Protein AF-A0A0G0HAA8-F1 (afdb_monomer)

Sequence (134 aa):
MNIFKILKELNFPLGQYVVVGGAMAAHGIREAHDLDILVTPNLYERLLNEGWKQCTCEQCMKTSRLMLKGDDVDILPNFMYKNYIGDTKSLIDNADIIKGFPFIKLEEFMKFKKELGRQKDVKDIKLMKAILKG

Foldseek 3Di:
DPPVVVCVVVVDDALFKAWEQCLCVLVVLDDGQAIEMEGEPVVVVVVVVVPFDFDPDPVCVVVVQRWGDDDRYIYTPAQDDDPDGDDGNVQRVPFDQRPNHGYGDLVSSLVSLVRVVDPVSVVSNVSSVVVVVD

pLDDT: mean 93.5, std 6.94, range [54.75, 98.75]

Secondary structure (DSSP, 8-state):
--HHHHHHHH-PPTTSEEEEETHHHHTTSS--S-EEEEE-HHHHHHHHHTTPEEP-SHHHHHTT--PEE-SSEEEES-EEETTEEE-HHHHHHT-EEET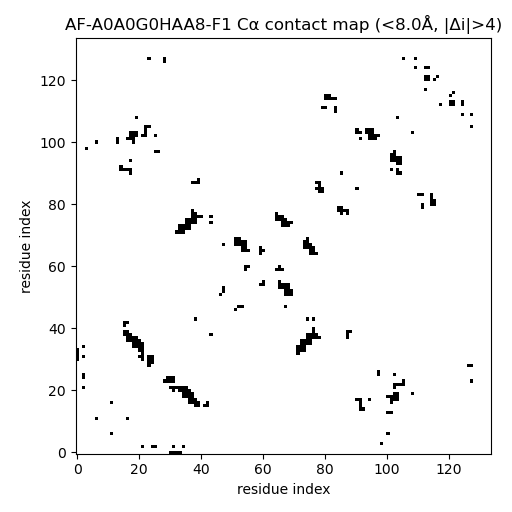TEEE--HHHHHHHHHHH--HHHHHHHHHHHHHTT-

Structure (mmCIF, N/CA/C/O backbone):
data_AF-A0A0G0HAA8-F1
#
_entry.id   AF-A0A0G0HAA8-F1
#
loop_
_atom_site.group_PDB
_atom_site.id
_atom_site.type_symbol
_atom_site.label_atom_id
_atom_site.label_alt_id
_atom_site.label_comp_id
_atom_site.label_asym_id
_atom_site.label_entity_id
_atom_site.label_seq_id
_atom_site.pdbx_PDB_ins_code
_atom_site.Cartn_x
_atom_site.Cartn_y
_atom_site.Cartn_z
_atom_site.occupancy
_atom_site.B_iso_or_equiv
_atom_site.auth_seq_id
_atom_site.auth_comp_id
_atom_site.auth_asym_id
_atom_site.auth_atom_id
_atom_site.pdbx_PDB_model_num
ATOM 1 N N . MET A 1 1 ? 7.488 -13.657 2.484 1.00 85.75 1 MET A N 1
ATOM 2 C CA . MET A 1 1 ? 6.178 -13.395 3.131 1.00 85.75 1 MET A CA 1
ATOM 3 C C . MET A 1 1 ? 5.039 -13.781 2.187 1.00 85.75 1 MET A C 1
ATOM 5 O O . MET A 1 1 ? 5.181 -13.573 0.988 1.00 85.75 1 MET A O 1
ATOM 9 N N . ASN A 1 2 ? 3.917 -14.327 2.682 1.00 93.06 2 ASN A N 1
ATOM 10 C CA . ASN A 1 2 ? 2.727 -14.573 1.850 1.00 93.06 2 ASN A CA 1
ATOM 11 C C . ASN A 1 2 ? 1.750 -13.392 1.948 1.00 93.06 2 ASN A C 1
ATOM 13 O O . ASN A 1 2 ? 0.901 -13.356 2.837 1.00 93.06 2 ASN A O 1
ATOM 17 N N . ILE A 1 3 ? 1.870 -12.445 1.014 1.00 95.50 3 ILE A N 1
ATOM 18 C CA . ILE A 1 3 ? 1.097 -11.194 1.036 1.00 95.50 3 ILE A CA 1
ATOM 19 C C . ILE A 1 3 ? -0.417 -11.428 1.004 1.00 95.50 3 ILE A C 1
ATOM 21 O O . ILE A 1 3 ? -1.159 -10.765 1.716 1.00 95.50 3 ILE A O 1
ATOM 25 N N . PHE A 1 4 ? -0.888 -12.412 0.234 1.00 96.69 4 PHE A N 1
ATOM 26 C CA . PHE A 1 4 ? -2.320 -12.669 0.081 1.00 96.69 4 PHE A CA 1
ATOM 27 C C . PHE A 1 4 ? -2.932 -13.299 1.333 1.00 96.69 4 PHE A C 1
ATOM 29 O O . PHE A 1 4 ? -4.101 -13.059 1.623 1.00 96.69 4 PHE A O 1
ATOM 36 N N . LYS A 1 5 ? -2.151 -14.085 2.087 1.00 96.38 5 LYS A N 1
ATOM 37 C CA . LYS A 1 5 ? -2.586 -14.612 3.385 1.00 96.38 5 LYS A CA 1
ATOM 38 C C . LYS A 1 5 ? -2.806 -13.469 4.379 1.00 96.38 5 LYS A C 1
ATOM 40 O O . LYS A 1 5 ? -3.883 -13.390 4.955 1.00 96.38 5 LYS A O 1
ATOM 45 N N . ILE A 1 6 ?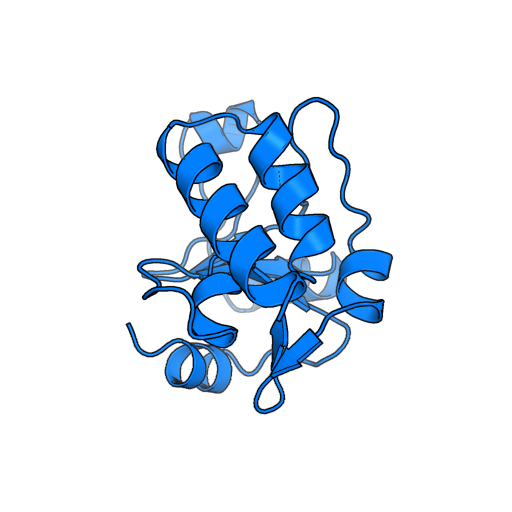 -1.836 -12.561 4.496 1.00 95.69 6 ILE A N 1
ATOM 46 C CA . ILE A 1 6 ? -1.920 -11.410 5.407 1.00 95.69 6 ILE A CA 1
ATOM 47 C C . ILE A 1 6 ? -3.091 -10.500 5.023 1.00 95.69 6 ILE A C 1
ATOM 49 O O . ILE A 1 6 ? -3.910 -10.162 5.869 1.00 95.69 6 ILE A O 1
ATOM 53 N N . LEU A 1 7 ? -3.239 -10.159 3.738 1.00 96.81 7 LEU A N 1
ATOM 54 C CA . LEU A 1 7 ? -4.350 -9.318 3.275 1.00 96.81 7 LEU A CA 1
ATOM 55 C C . LEU A 1 7 ? -5.723 -9.952 3.545 1.00 96.81 7 LEU A C 1
ATOM 57 O O . LEU A 1 7 ? -6.675 -9.248 3.882 1.00 96.81 7 LEU A O 1
ATOM 61 N N . LYS A 1 8 ? -5.826 -11.281 3.438 1.00 97.06 8 LYS A N 1
ATOM 62 C CA . LYS A 1 8 ? -7.047 -12.013 3.789 1.00 97.06 8 LYS A CA 1
ATOM 63 C C . LYS A 1 8 ? -7.345 -11.956 5.290 1.00 97.06 8 LYS A C 1
ATOM 65 O O . LYS A 1 8 ? -8.509 -11.845 5.655 1.00 97.06 8 LYS A O 1
ATOM 70 N N . GLU A 1 9 ? -6.322 -12.036 6.138 1.00 95.81 9 GLU A N 1
ATOM 71 C CA . GLU A 1 9 ? -6.456 -11.944 7.599 1.00 95.81 9 GLU A CA 1
ATOM 72 C C . GLU A 1 9 ? -6.831 -10.525 8.056 1.00 95.81 9 GLU A C 1
ATOM 74 O O . GLU A 1 9 ? -7.664 -10.381 8.946 1.00 95.81 9 GLU A O 1
ATOM 79 N N . LEU A 1 10 ? -6.293 -9.486 7.403 1.00 95.38 10 LEU A N 1
ATOM 80 C CA . LEU A 1 10 ? -6.668 -8.088 7.656 1.00 95.38 10 LEU A CA 1
ATOM 81 C C . LEU A 1 10 ? -8.133 -7.798 7.305 1.00 95.38 10 LEU A C 1
ATOM 83 O O . LEU A 1 10 ? -8.778 -6.998 7.977 1.00 95.38 10 LEU A O 1
ATOM 87 N N . ASN A 1 11 ? -8.654 -8.437 6.250 1.00 96.19 11 ASN A N 1
ATOM 88 C CA . ASN A 1 11 ? -10.057 -8.356 5.834 1.00 96.19 11 ASN A CA 1
ATOM 89 C C . ASN A 1 11 ? -10.591 -6.910 5.705 1.00 96.19 11 ASN A C 1
ATOM 91 O O . ASN A 1 11 ? -11.713 -6.593 6.109 1.00 96.19 11 ASN A O 1
ATOM 95 N N . PHE A 1 12 ? -9.772 -6.008 5.158 1.00 97.38 12 PHE A N 1
ATOM 96 C CA . PHE A 1 12 ? -10.165 -4.614 4.974 1.00 97.38 12 PHE A CA 1
ATOM 97 C C . PHE A 1 12 ? -11.233 -4.459 3.881 1.00 97.38 12 PHE A C 1
ATOM 99 O O . PHE A 1 12 ? -11.186 -5.155 2.861 1.00 97.38 12 PHE A O 1
ATOM 106 N N . PRO A 1 13 ? -12.185 -3.523 4.050 1.00 97.75 13 PRO A N 1
ATOM 107 C CA . PRO 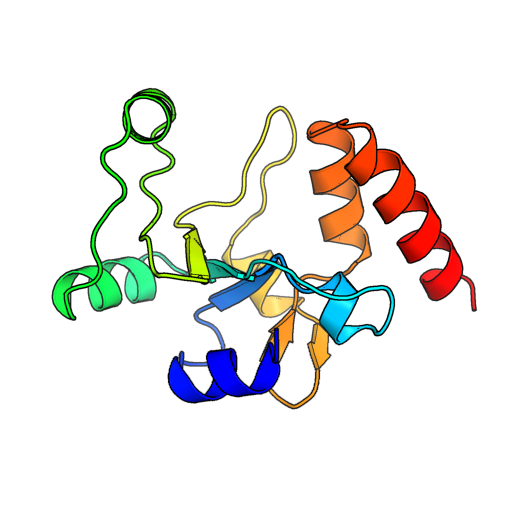A 1 13 ? -1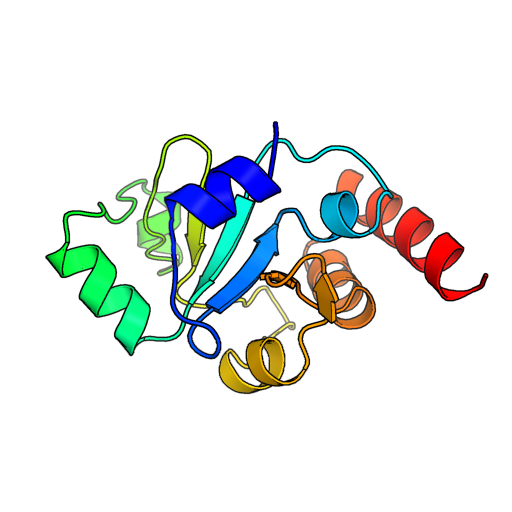3.238 -3.296 3.069 1.00 97.75 13 PRO A CA 1
ATOM 108 C C . PRO A 1 13 ? -12.683 -2.677 1.779 1.00 97.75 13 PRO A C 1
ATOM 110 O O . PRO A 1 13 ? -11.946 -1.690 1.814 1.00 97.75 13 PRO A O 1
ATOM 113 N N . LEU A 1 14 ? -13.069 -3.228 0.623 1.00 97.44 14 LEU A N 1
ATOM 114 C CA . LEU A 1 14 ? -12.740 -2.642 -0.681 1.00 97.44 14 LEU A CA 1
ATOM 115 C C . LEU A 1 14 ? -13.251 -1.196 -0.777 1.00 97.44 14 LEU A C 1
ATOM 117 O O . LEU A 1 14 ? -14.267 -0.839 -0.184 1.00 97.44 14 LEU A O 1
ATOM 121 N N . GLY A 1 15 ? -12.524 -0.354 -1.512 1.00 97.81 15 GLY A N 1
ATOM 122 C CA . GLY A 1 15 ? -12.825 1.078 -1.612 1.00 97.81 15 GLY A CA 1
ATOM 123 C C . GLY A 1 15 ? -12.382 1.905 -0.399 1.00 97.81 15 GLY A C 1
ATOM 124 O O . GLY A 1 15 ? -12.616 3.111 -0.363 1.00 97.81 15 GLY A O 1
ATOM 125 N N . GLN A 1 16 ? -11.747 1.292 0.606 1.00 98.44 16 GLN A N 1
ATOM 12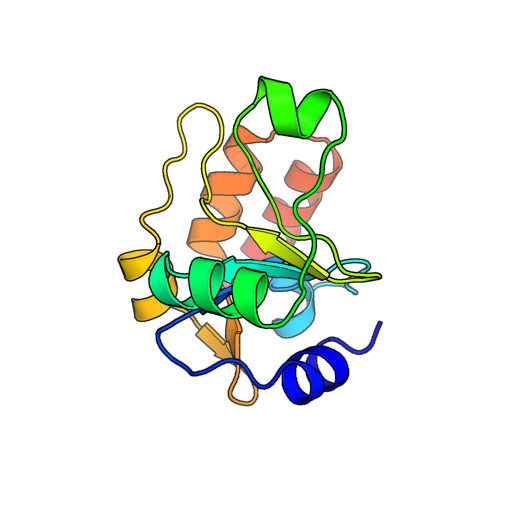6 C CA . GLN A 1 16 ? -11.197 2.003 1.767 1.00 98.44 16 GLN A CA 1
ATOM 127 C C . GLN A 1 16 ? -9.676 1.892 1.893 1.00 98.44 16 GLN A C 1
ATOM 129 O O . GLN A 1 16 ? -9.106 2.530 2.780 1.00 98.44 16 GLN A O 1
ATOM 134 N N . TYR A 1 17 ? -9.025 1.110 1.030 1.00 98.69 17 TYR A N 1
ATOM 135 C CA . TYR A 1 17 ? -7.580 0.926 1.048 1.00 98.69 17 TYR A CA 1
ATOM 136 C C . TYR A 1 17 ? -7.006 0.585 -0.327 1.00 98.69 17 TYR A C 1
ATOM 138 O O . TYR A 1 17 ? -7.717 0.118 -1.220 1.00 98.69 17 TYR A O 1
ATOM 146 N N . VAL A 1 18 ? -5.698 0.788 -0.456 1.00 98.75 18 VAL A N 1
ATOM 147 C CA . VAL A 1 18 ? -4.867 0.306 -1.559 1.00 98.75 18 VAL A CA 1
ATOM 148 C C . VAL A 1 18 ? -3.509 -0.129 -1.015 1.00 98.75 18 VAL A C 1
ATOM 150 O O . VAL A 1 18 ? -2.902 0.548 -0.182 1.00 98.75 18 VAL A O 1
ATOM 153 N N . VAL A 1 19 ? -3.023 -1.279 -1.471 1.00 98.31 19 VAL A N 1
ATOM 154 C CA . VAL A 1 19 ? -1.710 -1.806 -1.096 1.00 98.31 19 VAL A CA 1
ATOM 155 C C . VAL A 1 19 ? -0.644 -1.123 -1.948 1.00 98.31 19 VAL A C 1
ATOM 157 O O . VAL A 1 19 ? -0.642 -1.249 -3.174 1.00 98.31 19 VAL A O 1
ATOM 160 N N . VAL A 1 20 ? 0.271 -0.396 -1.306 1.00 97.00 20 VAL A N 1
ATOM 161 C CA . VAL A 1 20 ? 1.378 0.297 -1.983 1.00 97.00 20 VAL A CA 1
ATOM 162 C C . VAL A 1 20 ? 2.680 -0.497 -1.855 1.00 97.00 20 VAL A C 1
ATOM 164 O O . VAL A 1 20 ? 3.320 -0.834 -2.855 1.00 97.00 20 VAL A O 1
ATOM 167 N N . GLY A 1 21 ? 3.038 -0.888 -0.634 1.00 93.56 21 GLY A N 1
ATOM 168 C CA . GLY A 1 21 ? 4.144 -1.796 -0.345 1.00 93.56 21 GLY A CA 1
ATOM 169 C C . GLY A 1 21 ? 3.684 -3.228 -0.579 1.00 93.56 21 GLY A C 1
ATOM 170 O O . GLY A 1 21 ? 2.682 -3.653 -0.022 1.00 93.56 21 GLY A O 1
ATOM 171 N N . GLY A 1 22 ? 4.376 -3.955 -1.457 1.00 94.38 22 GLY A N 1
ATOM 172 C CA . GLY A 1 22 ? 3.969 -5.293 -1.906 1.00 94.38 22 GLY A CA 1
ATOM 173 C C . GLY A 1 22 ? 3.372 -5.347 -3.316 1.00 94.38 22 GLY A C 1
ATOM 174 O O . GLY A 1 22 ? 3.253 -6.442 -3.862 1.00 94.38 22 GLY A O 1
ATOM 175 N N . ALA A 1 23 ? 3.105 -4.204 -3.963 1.00 96.88 23 ALA A N 1
ATOM 176 C CA . ALA A 1 23 ? 2.596 -4.160 -5.341 1.00 96.88 23 ALA A CA 1
ATOM 177 C C . ALA A 1 23 ? 3.484 -4.945 -6.321 1.00 96.88 23 ALA A C 1
ATOM 179 O O . ALA A 1 23 ? 3.015 -5.812 -7.050 1.00 96.88 23 ALA A O 1
ATOM 180 N N . MET A 1 24 ? 4.804 -4.759 -6.258 1.00 97.00 24 MET A N 1
ATOM 181 C CA . MET A 1 24 ? 5.736 -5.519 -7.101 1.00 97.00 24 MET A CA 1
ATOM 182 C C . MET A 1 24 ? 5.638 -7.041 -6.898 1.00 97.00 24 MET A C 1
ATOM 184 O O . MET A 1 24 ? 5.803 -7.787 -7.859 1.00 97.00 24 MET A O 1
ATOM 188 N N . ALA A 1 25 ? 5.351 -7.508 -5.680 1.00 97.06 25 ALA A N 1
ATOM 189 C CA . ALA A 1 25 ? 5.169 -8.932 -5.407 1.00 97.06 25 ALA A CA 1
ATOM 190 C C . ALA A 1 25 ? 3.846 -9.463 -5.956 1.00 97.06 25 ALA A C 1
ATOM 192 O O . ALA A 1 25 ? 3.813 -10.566 -6.498 1.00 97.06 25 ALA A O 1
ATOM 193 N N . ALA A 1 26 ? 2.778 -8.666 -5.895 1.00 96.94 26 ALA A N 1
ATOM 194 C CA . ALA A 1 26 ? 1.498 -9.020 -6.499 1.00 96.94 26 ALA A CA 1
ATOM 195 C C . ALA A 1 26 ? 1.596 -9.186 -8.024 1.00 96.94 26 ALA A C 1
ATOM 197 O O . ALA A 1 26 ? 0.992 -10.106 -8.572 1.00 96.94 26 ALA A O 1
ATOM 198 N N . HIS A 1 27 ? 2.421 -8.367 -8.685 1.00 96.00 27 HIS A N 1
ATOM 199 C CA . HIS A 1 27 ? 2.727 -8.477 -10.118 1.00 96.00 27 HIS A CA 1
ATOM 200 C C . HIS A 1 27 ? 3.816 -9.519 -10.452 1.00 96.00 27 HIS A C 1
ATOM 202 O O . HIS A 1 27 ? 4.251 -9.601 -11.598 1.00 96.00 27 HIS A O 1
ATOM 208 N N . GLY A 1 28 ? 4.294 -10.305 -9.480 1.00 95.25 28 GLY A N 1
ATOM 209 C CA . GLY A 1 28 ? 5.297 -11.353 -9.717 1.00 95.25 28 GLY A CA 1
ATOM 210 C C . GLY A 1 28 ? 6.707 -10.840 -10.041 1.00 95.25 28 GLY A C 1
ATOM 211 O O . GLY A 1 28 ? 7.519 -11.587 -10.576 1.00 95.25 28 GLY A O 1
ATOM 212 N N . ILE A 1 29 ? 7.016 -9.578 -9.724 1.00 95.62 29 ILE A N 1
ATOM 213 C CA . ILE A 1 29 ? 8.293 -8.934 -10.076 1.00 95.62 29 ILE A CA 1
ATOM 214 C C . ILE A 1 29 ? 9.409 -9.312 -9.097 1.00 95.62 29 ILE A C 1
ATOM 216 O O . ILE A 1 29 ? 10.550 -9.528 -9.501 1.00 95.62 29 ILE A O 1
ATOM 220 N N . ARG A 1 30 ? 9.102 -9.338 -7.797 1.00 94.50 30 ARG A N 1
ATOM 221 C CA . ARG A 1 30 ? 10.015 -9.765 -6.723 1.00 94.50 30 ARG A CA 1
ATOM 222 C C . ARG A 1 30 ? 9.246 -10.047 -5.442 1.00 94.50 30 ARG A C 1
ATOM 224 O O . ARG A 1 30 ? 8.135 -9.560 -5.285 1.00 94.50 30 ARG A O 1
ATOM 231 N N . GLU A 1 31 ? 9.858 -10.738 -4.491 1.00 94.00 31 GLU A N 1
ATOM 232 C CA . GLU A 1 31 ? 9.249 -10.948 -3.176 1.00 94.00 31 GLU A CA 1
ATOM 233 C C . GLU A 1 31 ? 9.080 -9.640 -2.376 1.00 94.00 31 GLU A C 1
ATOM 235 O O . GLU A 1 31 ? 9.810 -8.654 -2.562 1.00 94.00 31 GLU A O 1
ATOM 240 N N . ALA A 1 32 ? 8.091 -9.646 -1.478 1.00 92.50 32 ALA A N 1
ATOM 241 C CA . ALA A 1 32 ? 7.851 -8.597 -0.493 1.00 92.50 32 ALA A CA 1
ATOM 242 C C . ALA A 1 32 ? 8.376 -9.024 0.883 1.00 92.50 32 ALA A C 1
ATOM 244 O O . ALA A 1 32 ? 8.252 -10.190 1.273 1.00 92.50 32 ALA A O 1
ATOM 245 N N . HIS A 1 33 ? 8.924 -8.052 1.610 1.00 88.06 33 HIS A N 1
ATOM 246 C CA . HIS A 1 33 ? 9.367 -8.207 2.997 1.00 88.06 33 HIS A CA 1
ATOM 247 C C . HIS A 1 33 ? 8.414 -7.518 3.973 1.00 88.06 33 HIS A C 1
ATOM 249 O O . HIS A 1 33 ? 8.268 -7.981 5.091 1.00 88.06 33 HIS A O 1
ATOM 255 N N . ASP A 1 34 ? 7.759 -6.457 3.513 1.00 88.25 34 ASP A N 1
ATOM 256 C CA . ASP A 1 34 ? 6.822 -5.600 4.224 1.00 88.25 34 ASP A CA 1
ATOM 257 C C . ASP A 1 34 ? 5.589 -5.319 3.347 1.00 88.25 34 ASP A C 1
ATOM 259 O O . ASP A 1 34 ? 5.642 -5.406 2.109 1.00 88.25 34 ASP A O 1
ATOM 263 N N . LEU A 1 35 ? 4.459 -5.034 3.994 1.00 95.00 35 LEU A N 1
ATOM 264 C CA . LEU A 1 35 ? 3.275 -4.473 3.355 1.00 95.00 35 LEU A CA 1
ATOM 265 C C . LEU A 1 35 ? 3.063 -3.050 3.847 1.00 95.00 35 LEU A C 1
ATOM 267 O O . LEU A 1 35 ? 2.940 -2.817 5.043 1.00 95.00 35 LEU A O 1
ATOM 271 N N . ASP A 1 36 ? 2.933 -2.120 2.910 1.00 96.00 36 ASP A N 1
ATOM 272 C CA . ASP A 1 36 ? 2.470 -0.769 3.206 1.00 96.00 36 ASP A CA 1
ATOM 273 C C . ASP A 1 36 ? 1.075 -0.615 2.601 1.00 96.00 36 ASP A C 1
ATOM 275 O O . ASP A 1 36 ? 0.882 -0.869 1.405 1.00 96.00 36 ASP A O 1
ATOM 279 N N . ILE A 1 37 ? 0.103 -0.189 3.398 1.00 98.00 37 ILE A N 1
ATOM 280 C CA . ILE A 1 37 ? -1.295 -0.081 2.986 1.00 98.00 37 ILE A CA 1
ATOM 281 C C . ILE A 1 37 ? -1.772 1.342 3.235 1.00 98.00 37 ILE A C 1
ATOM 283 O O . ILE A 1 37 ? -1.868 1.785 4.375 1.00 98.00 37 ILE A O 1
ATOM 287 N N . LEU A 1 38 ? -2.094 2.057 2.161 1.00 98.00 38 LEU A N 1
ATOM 288 C CA . LEU A 1 38 ? -2.729 3.364 2.248 1.00 98.00 38 LEU A CA 1
ATOM 289 C C . LEU A 1 38 ? -4.222 3.174 2.496 1.00 98.00 38 LEU A C 1
ATOM 291 O O . LEU A 1 38 ? -4.879 2.439 1.758 1.00 98.00 38 LEU A O 1
ATOM 295 N N . VAL A 1 39 ? -4.756 3.850 3.509 1.00 98.06 39 VAL A N 1
ATOM 296 C CA . VAL A 1 39 ? -6.171 3.762 3.884 1.00 98.06 39 VAL A CA 1
ATOM 297 C C . VAL A 1 39 ? -6.849 5.126 3.838 1.00 98.06 39 VAL A C 1
ATOM 299 O O . VAL A 1 39 ? -6.213 6.173 3.947 1.00 98.06 39 VAL A O 1
ATOM 302 N N . THR A 1 40 ? -8.168 5.115 3.685 1.00 98.06 40 THR A N 1
ATOM 303 C CA . THR A 1 40 ? -8.995 6.315 3.873 1.00 98.06 40 THR A CA 1
ATOM 304 C C . THR A 1 40 ? -8.987 6.776 5.339 1.00 98.06 40 THR A C 1
ATOM 306 O O . THR A 1 40 ? -8.788 5.944 6.230 1.00 98.06 40 THR A O 1
ATOM 309 N N . PRO A 1 41 ? -9.277 8.063 5.621 1.00 96.44 41 PRO A N 1
ATOM 310 C CA . PRO A 1 41 ? -9.407 8.558 6.995 1.00 96.44 41 PRO A CA 1
ATOM 311 C C . PRO A 1 41 ? -10.399 7.745 7.840 1.00 96.44 41 PRO A C 1
ATOM 313 O O . PRO A 1 41 ? -10.087 7.377 8.967 1.00 96.44 41 PRO A O 1
ATOM 316 N N . ASN A 1 42 ? -11.544 7.367 7.262 1.00 97.62 42 ASN A N 1
ATOM 317 C CA . ASN A 1 42 ? -12.567 6.579 7.954 1.00 97.62 42 ASN A CA 1
ATOM 318 C C . ASN A 1 42 ? -12.043 5.209 8.409 1.00 97.62 42 ASN A C 1
ATOM 320 O O . ASN A 1 42 ? -12.278 4.796 9.545 1.00 97.62 42 ASN A O 1
ATOM 324 N N . LEU A 1 43 ? -11.330 4.490 7.533 1.00 97.94 43 LEU A N 1
ATOM 325 C CA . LEU A 1 43 ? -10.740 3.204 7.904 1.00 97.94 43 LEU A CA 1
ATOM 326 C C . LEU A 1 43 ? -9.596 3.386 8.906 1.00 97.94 43 LEU A C 1
ATOM 328 O O . LEU A 1 43 ? -9.494 2.603 9.843 1.00 97.94 43 LEU A O 1
ATOM 332 N N . TYR A 1 44 ? -8.779 4.428 8.760 1.00 97.12 44 TYR A N 1
ATOM 333 C CA . TYR A 1 44 ? -7.716 4.737 9.717 1.00 97.12 44 TYR A CA 1
ATOM 334 C C . TYR A 1 44 ? -8.259 4.941 11.145 1.00 97.12 44 TYR A C 1
ATOM 336 O O . TYR A 1 44 ? -7.785 4.300 12.084 1.00 97.12 44 TYR A O 1
ATOM 344 N N . GLU A 1 45 ? -9.287 5.778 11.309 1.00 96.44 45 GLU A N 1
ATOM 345 C CA . GLU A 1 45 ? -9.933 6.022 12.607 1.00 96.44 45 GLU A CA 1
ATOM 346 C C . GLU A 1 45 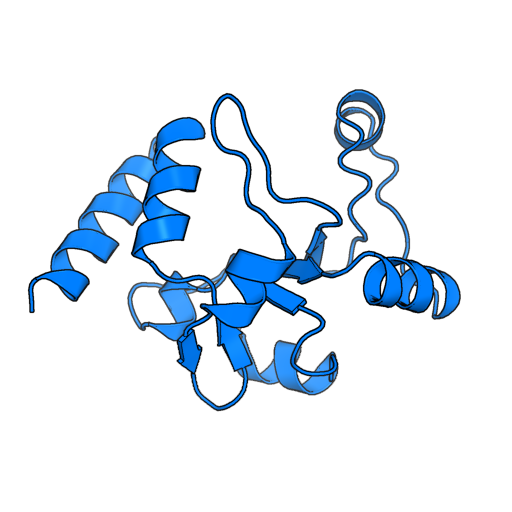? -10.571 4.754 13.179 1.00 96.44 45 GLU A C 1
ATOM 348 O O . GLU A 1 45 ? -10.443 4.462 14.371 1.00 96.44 45 GLU A O 1
ATOM 353 N N . ARG A 1 46 ? -11.218 3.956 12.324 1.00 97.50 46 ARG A N 1
ATOM 354 C CA . ARG A 1 46 ? -11.777 2.665 12.725 1.00 97.50 46 ARG A CA 1
ATOM 355 C C . ARG A 1 46 ? -10.696 1.722 13.262 1.00 97.50 46 ARG A C 1
ATOM 357 O O . ARG A 1 46 ? -10.897 1.135 14.320 1.00 97.50 46 ARG A O 1
ATOM 364 N N . LEU A 1 47 ? -9.557 1.605 12.580 1.00 96.75 47 LEU A N 1
ATOM 365 C CA . LEU A 1 47 ? -8.459 0.727 13.001 1.00 96.75 47 LEU A CA 1
ATOM 366 C C . LEU A 1 47 ? -7.857 1.164 14.343 1.00 96.75 47 LEU A C 1
ATOM 368 O O . LEU A 1 47 ? -7.563 0.315 15.187 1.00 96.75 47 LEU A O 1
ATOM 372 N N . LEU A 1 48 ? -7.727 2.474 14.583 1.00 94.81 48 LEU A N 1
ATOM 373 C CA . LEU A 1 48 ? -7.331 2.999 15.896 1.00 94.81 48 LEU A CA 1
ATOM 374 C C . LEU A 1 48 ? -8.288 2.540 17.006 1.00 94.81 48 LEU A C 1
ATOM 376 O O . LEU A 1 48 ? -7.836 2.074 18.054 1.00 94.81 48 LEU A O 1
ATOM 380 N N . ASN A 1 49 ? -9.598 2.616 16.760 1.00 96.06 49 ASN A N 1
ATOM 381 C CA . ASN A 1 49 ? -10.619 2.168 17.711 1.00 96.06 49 ASN A CA 1
ATOM 382 C C . ASN A 1 49 ? -10.615 0.642 17.913 1.00 96.06 49 ASN A C 1
ATOM 384 O O . ASN A 1 49 ? -10.938 0.164 18.997 1.00 96.06 49 ASN A O 1
ATOM 388 N N . GLU A 1 50 ? -10.204 -0.118 16.897 1.00 94.81 50 GLU A N 1
ATOM 389 C CA . GLU A 1 50 ? -10.025 -1.576 16.958 1.00 94.81 50 GLU A CA 1
ATOM 390 C C . GLU A 1 50 ? -8.704 -1.995 17.637 1.00 94.81 50 GLU A C 1
ATOM 392 O O . GLU A 1 50 ? -8.440 -3.184 17.808 1.00 94.81 50 GLU A O 1
ATOM 397 N N . GLY A 1 51 ? -7.887 -1.034 18.082 1.00 93.69 51 GLY A N 1
ATOM 398 C CA . GLY A 1 51 ? -6.722 -1.276 18.934 1.00 93.69 51 GLY A CA 1
ATOM 399 C C . GLY A 1 51 ? -5.369 -1.177 18.234 1.00 93.69 51 GLY A C 1
ATOM 400 O O . GLY A 1 51 ? -4.343 -1.322 18.912 1.00 93.69 51 GLY A O 1
ATOM 401 N N . TRP A 1 52 ? -5.340 -0.872 16.932 1.00 94.44 52 TRP A N 1
ATOM 402 C CA . TRP A 1 52 ? -4.093 -0.592 16.220 1.00 94.44 52 TRP A CA 1
ATOM 403 C C . TRP A 1 52 ? -3.350 0.574 16.870 1.00 94.44 52 TRP A C 1
ATOM 405 O O . TRP A 1 52 ? -3.946 1.552 17.326 1.00 94.44 52 TRP A O 1
ATOM 415 N N . LYS A 1 53 ? -2.020 0.468 16.936 1.00 92.38 53 LYS A N 1
ATOM 416 C CA . LYS A 1 53 ? -1.183 1.460 17.611 1.00 92.38 53 LYS A CA 1
ATOM 417 C C . LYS A 1 53 ? -0.495 2.355 16.602 1.00 92.38 53 LYS A C 1
ATOM 419 O O . LYS A 1 53 ? 0.195 1.893 15.695 1.00 92.38 53 LYS A O 1
ATOM 424 N N . GLN A 1 54 ? -0.653 3.655 16.809 1.00 92.12 54 GLN A N 1
ATOM 425 C CA . GLN A 1 54 ? 0.106 4.648 16.076 1.00 92.12 54 GLN A CA 1
ATOM 426 C C . GLN A 1 54 ? 1.591 4.542 16.437 1.00 92.12 54 GLN A C 1
ATOM 428 O O . GLN A 1 54 ? 1.957 4.429 17.608 1.00 92.12 54 GLN A O 1
ATOM 433 N N . CYS A 1 55 ? 2.455 4.611 15.431 1.00 88.69 55 CYS A N 1
ATOM 434 C CA . CYS A 1 55 ? 3.892 4.654 15.620 1.00 88.69 55 CYS A CA 1
ATOM 435 C C . CYS A 1 55 ? 4.297 5.957 16.320 1.00 88.69 55 CYS A C 1
ATOM 437 O O . CYS A 1 55 ? 4.058 7.052 15.807 1.00 88.69 55 CYS A O 1
ATOM 439 N N . THR A 1 56 ? 4.957 5.830 17.467 1.00 86.25 56 THR A N 1
ATOM 440 C CA . THR A 1 56 ? 5.421 6.955 18.293 1.00 86.25 56 THR A CA 1
ATOM 441 C C . THR A 1 56 ? 6.922 7.213 18.169 1.00 86.25 56 THR A C 1
ATOM 443 O O . THR A 1 56 ? 7.477 7.992 18.941 1.00 86.25 56 THR A O 1
ATOM 446 N N . CYS A 1 57 ? 7.611 6.585 17.206 1.00 84.38 57 CYS A N 1
ATOM 447 C CA . CYS A 1 57 ? 9.034 6.846 17.016 1.00 84.38 57 CYS A CA 1
ATOM 448 C C . CYS A 1 57 ? 9.267 8.308 16.602 1.00 84.38 57 CYS A C 1
ATOM 450 O O . CYS A 1 57 ? 8.439 8.927 15.926 1.00 84.38 57 CYS A O 1
ATOM 452 N N . GLU A 1 58 ? 10.418 8.856 16.992 1.00 82.69 58 GLU A N 1
ATOM 453 C CA . GLU A 1 58 ? 10.740 10.276 16.822 1.00 82.69 58 GLU A CA 1
ATOM 454 C C . GLU A 1 58 ? 10.556 10.751 15.372 1.00 82.69 58 GLU A C 1
ATOM 456 O O . GLU A 1 58 ? 10.009 11.825 15.122 1.00 82.69 58 GLU A O 1
ATOM 461 N N . GLN A 1 59 ? 10.934 9.918 14.401 1.00 77.06 59 GLN A N 1
ATOM 462 C CA . GLN A 1 59 ? 10.784 10.228 12.983 1.00 77.06 59 GLN A CA 1
ATOM 463 C C . GLN A 1 59 ? 9.312 10.332 12.553 1.00 77.06 59 GLN A C 1
ATOM 465 O O . GLN A 1 59 ? 8.957 11.241 11.799 1.00 77.06 59 GLN A O 1
ATOM 470 N N . CYS A 1 60 ? 8.448 9.425 13.016 1.00 77.12 60 CYS A N 1
ATOM 471 C CA . CYS A 1 60 ? 7.016 9.440 12.705 1.00 77.12 60 CYS A CA 1
ATOM 472 C C . CYS A 1 60 ? 6.320 10.654 13.324 1.00 77.12 60 CYS A C 1
ATOM 474 O O . CYS A 1 60 ? 5.490 11.276 12.659 1.00 77.12 60 CYS A O 1
ATOM 476 N N . MET A 1 61 ? 6.721 11.030 14.542 1.00 78.12 61 MET A N 1
ATOM 477 C CA . MET A 1 61 ? 6.227 12.227 15.226 1.00 78.12 61 MET A CA 1
ATOM 478 C C . MET A 1 61 ? 6.666 13.512 14.509 1.00 78.12 61 MET A C 1
ATOM 480 O O . MET A 1 61 ? 5.840 14.384 14.259 1.00 78.12 61 MET A O 1
ATOM 484 N N . LYS A 1 62 ? 7.941 13.611 14.102 1.00 74.50 62 LYS A N 1
ATOM 485 C CA . LYS A 1 62 ? 8.482 14.787 13.389 1.00 74.50 62 LYS A CA 1
ATOM 486 C C . LYS A 1 62 ? 7.903 14.985 11.990 1.00 74.50 62 LYS A C 1
ATOM 488 O O . LYS A 1 62 ? 7.861 16.108 11.505 1.00 74.50 62 LYS A O 1
ATOM 493 N N . THR A 1 63 ? 7.517 13.902 11.317 1.00 69.19 63 THR A N 1
ATOM 494 C CA . THR A 1 63 ? 7.037 13.950 9.925 1.00 69.19 63 THR A CA 1
ATOM 495 C C . THR A 1 63 ? 5.521 13.892 9.797 1.00 69.19 63 THR A C 1
ATOM 497 O O . THR A 1 63 ? 5.028 13.829 8.673 1.00 69.19 63 THR A O 1
ATOM 500 N N . SER A 1 64 ? 4.791 13.863 10.920 1.00 68.19 64 S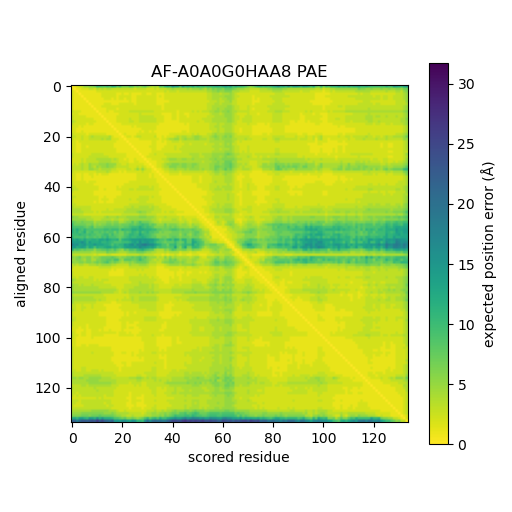ER A N 1
ATOM 501 C CA . SER A 1 64 ? 3.332 13.689 10.956 1.00 68.19 64 SER A CA 1
ATOM 502 C C . SER A 1 64 ? 2.850 12.523 10.083 1.00 68.19 64 SER A C 1
ATOM 504 O O . SER A 1 64 ? 1.743 12.539 9.551 1.00 68.19 64 SER A O 1
ATOM 506 N N . ARG A 1 65 ? 3.692 11.492 9.926 1.00 70.62 65 ARG A N 1
ATOM 507 C CA . ARG A 1 65 ? 3.346 10.301 9.142 1.00 70.62 65 ARG A CA 1
ATOM 508 C C . ARG A 1 65 ? 2.318 9.438 9.853 1.00 70.62 65 ARG A C 1
ATOM 510 O O . ARG A 1 65 ? 1.617 8.717 9.162 1.00 70.62 65 ARG A O 1
ATOM 517 N N . LEU A 1 66 ? 2.270 9.513 11.191 1.00 84.06 66 LEU A N 1
ATOM 518 C CA . LEU A 1 66 ? 1.280 8.892 12.084 1.00 84.06 66 LEU A CA 1
ATOM 519 C C . LEU A 1 66 ? 0.820 7.497 11.614 1.00 84.06 66 LEU A C 1
ATOM 521 O O . LEU A 1 66 ? -0.354 7.182 11.643 1.00 84.06 66 LEU A O 1
ATOM 525 N N . MET A 1 67 ? 1.731 6.658 11.122 1.00 91.12 67 MET A N 1
ATOM 526 C CA . MET A 1 67 ? 1.365 5.339 10.598 1.00 91.12 67 MET A CA 1
ATOM 527 C C . MET A 1 67 ? 0.913 4.415 11.730 1.00 91.12 67 MET A C 1
ATOM 529 O O . MET A 1 67 ? 1.456 4.509 12.835 1.00 91.12 67 MET A O 1
ATOM 533 N N . LEU A 1 68 ? -0.019 3.500 11.461 1.00 94.19 68 LEU A N 1
ATOM 534 C CA . LEU A 1 68 ? -0.326 2.415 12.400 1.00 94.19 68 LEU A CA 1
ATOM 535 C C . LEU A 1 68 ? 0.612 1.244 12.120 1.00 94.19 68 LEU A C 1
ATOM 537 O O . LEU A 1 68 ? 0.774 0.847 10.966 1.00 94.19 68 LEU A O 1
ATOM 541 N N . LYS A 1 69 ? 1.243 0.721 13.170 1.00 87.94 69 LYS A N 1
ATOM 542 C CA . LYS A 1 69 ? 2.237 -0.354 13.081 1.00 87.94 69 LYS A CA 1
ATOM 543 C C . LYS A 1 69 ? 1.605 -1.698 13.432 1.00 87.94 69 LYS A C 1
ATOM 545 O O . LYS A 1 69 ? 1.032 -1.837 14.512 1.00 87.94 69 LYS A O 1
ATOM 550 N N . GLY A 1 70 ? 1.756 -2.665 12.536 1.00 83.88 70 GLY A N 1
ATOM 551 C CA . GLY A 1 70 ? 1.671 -4.100 12.806 1.00 83.88 70 GLY A CA 1
ATOM 552 C C . GLY A 1 70 ? 3.045 -4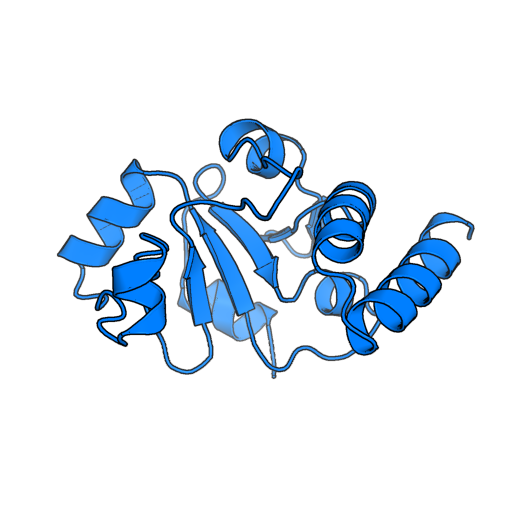.754 12.630 1.00 83.88 70 GLY A C 1
ATOM 553 O O . GLY A 1 70 ? 4.025 -4.064 12.350 1.00 83.88 70 GLY A O 1
ATOM 554 N N . ASP A 1 71 ? 3.120 -6.077 12.784 1.00 83.62 71 ASP A N 1
ATOM 555 C CA . ASP A 1 71 ? 4.395 -6.807 12.696 1.00 83.62 71 ASP A CA 1
ATOM 556 C C . ASP A 1 71 ? 5.013 -6.724 11.288 1.00 83.62 71 ASP A C 1
ATOM 558 O O . ASP A 1 71 ? 6.146 -6.275 11.131 1.00 83.62 71 ASP A O 1
ATOM 562 N N . ASP A 1 72 ? 4.233 -7.073 10.259 1.00 89.56 72 ASP A N 1
ATOM 563 C CA . ASP A 1 72 ? 4.655 -7.069 8.846 1.00 89.56 72 ASP A CA 1
ATOM 564 C C . ASP A 1 72 ? 3.880 -6.046 7.988 1.00 89.56 72 ASP A C 1
ATOM 566 O O . ASP A 1 72 ? 3.977 -6.037 6.755 1.00 89.56 72 ASP A O 1
ATOM 570 N N . VAL A 1 73 ? 3.053 -5.212 8.628 1.00 94.12 73 VAL A N 1
ATOM 571 C CA . VAL A 1 73 ? 2.086 -4.328 7.966 1.00 94.12 73 VAL A CA 1
ATOM 572 C C . VAL A 1 73 ? 2.163 -2.921 8.540 1.00 94.12 73 VAL A C 1
ATOM 574 O O . VAL A 1 73 ? 1.928 -2.716 9.730 1.00 94.12 73 VAL A O 1
ATOM 577 N N . ASP A 1 74 ? 2.385 -1.948 7.666 1.00 94.44 74 ASP A N 1
ATOM 578 C CA . ASP A 1 74 ? 2.295 -0.525 7.965 1.00 94.44 74 ASP A CA 1
ATOM 579 C C . ASP A 1 74 ? 1.034 0.068 7.330 1.00 94.44 74 ASP A C 1
ATOM 581 O O . ASP A 1 74 ? 0.831 0.003 6.116 1.00 94.44 74 ASP A O 1
ATOM 585 N N . ILE A 1 75 ? 0.185 0.685 8.152 1.00 96.25 75 ILE A N 1
ATOM 586 C CA . ILE A 1 75 ? -1.006 1.403 7.693 1.00 96.25 75 ILE A CA 1
ATOM 587 C C . ILE A 1 75 ? -0.680 2.886 7.574 1.00 96.25 75 ILE A C 1
ATOM 589 O O . ILE A 1 75 ? -0.349 3.552 8.558 1.00 96.25 75 ILE A O 1
ATOM 593 N N . LEU A 1 76 ? -0.787 3.410 6.360 1.00 95.12 76 LEU A N 1
ATOM 594 C CA . LEU A 1 76 ? -0.443 4.779 6.016 1.00 95.12 76 LEU A CA 1
ATOM 595 C C . LEU A 1 76 ? -1.712 5.650 5.971 1.00 95.12 76 LEU A C 1
ATOM 597 O O . LEU A 1 76 ? -2.629 5.328 5.212 1.00 95.12 76 LEU A O 1
ATOM 601 N N . PRO A 1 77 ? -1.772 6.774 6.709 1.00 94.19 77 PRO A N 1
ATOM 602 C CA . PRO A 1 77 ? -2.875 7.735 6.602 1.00 94.19 77 PRO A CA 1
ATOM 603 C C . PRO A 1 77 ? -2.739 8.667 5.386 1.00 94.19 77 PRO A C 1
ATOM 605 O O . PRO A 1 77 ? -3.695 9.327 4.989 1.00 94.19 77 PRO A O 1
ATOM 608 N N . ASN A 1 78 ? -1.540 8.764 4.807 1.00 92.88 78 ASN A N 1
ATOM 609 C CA . ASN A 1 78 ? -1.248 9.551 3.613 1.00 92.88 78 ASN A CA 1
ATOM 610 C C . ASN A 1 78 ? -0.101 8.922 2.812 1.00 92.88 78 ASN A C 1
ATOM 612 O O . ASN A 1 78 ? 0.691 8.140 3.340 1.00 92.88 78 ASN A O 1
ATOM 616 N N . PHE A 1 79 ? -0.004 9.278 1.530 1.00 94.00 79 PHE A N 1
ATOM 617 C CA . PHE A 1 79 ? 1.033 8.774 0.632 1.00 94.00 79 PHE A CA 1
ATOM 618 C C . PHE A 1 79 ? 1.690 9.920 -0.137 1.00 94.00 79 PHE A C 1
ATOM 620 O O . PHE A 1 79 ? 1.383 10.201 -1.295 1.00 94.00 79 PHE A O 1
ATOM 627 N N . MET A 1 80 ? 2.590 10.624 0.548 1.00 91.94 80 MET A N 1
ATOM 628 C CA . MET A 1 80 ? 3.281 11.793 0.008 1.00 91.94 80 MET A CA 1
ATOM 629 C C . MET A 1 80 ? 4.762 11.812 0.373 1.00 91.94 80 MET A C 1
ATOM 631 O O . MET A 1 80 ? 5.173 11.399 1.462 1.00 91.94 80 MET A O 1
ATOM 635 N N . TYR A 1 81 ? 5.582 12.291 -0.559 1.00 90.69 81 TYR A N 1
ATOM 636 C CA . TYR A 1 81 ? 7.009 12.496 -0.340 1.00 90.69 81 TYR A CA 1
ATOM 637 C C . TYR A 1 81 ? 7.577 13.491 -1.352 1.00 90.69 81 TYR A C 1
ATOM 639 O O . TYR A 1 81 ? 7.439 13.291 -2.559 1.00 90.69 81 TYR A O 1
ATOM 647 N N . LYS A 1 82 ? 8.265 14.531 -0.861 1.00 91.00 82 LYS A N 1
ATOM 648 C CA . LYS A 1 82 ? 8.780 15.645 -1.678 1.00 91.00 82 LYS A CA 1
ATOM 649 C C . LYS A 1 82 ? 7.686 16.192 -2.606 1.00 91.00 82 LYS A C 1
ATOM 651 O O . LYS A 1 82 ? 6.696 16.708 -2.104 1.00 91.00 82 LYS A O 1
ATOM 656 N N . ASN A 1 83 ? 7.852 16.063 -3.923 1.00 93.56 83 ASN A N 1
ATOM 657 C CA . ASN A 1 83 ? 6.927 16.611 -4.914 1.00 93.56 83 ASN A CA 1
ATOM 658 C C . ASN A 1 83 ? 5.805 15.637 -5.299 1.00 93.56 83 ASN A C 1
ATOM 660 O O . ASN A 1 83 ? 4.929 15.996 -6.082 1.00 93.56 83 ASN A O 1
ATOM 664 N N . TYR A 1 84 ? 5.825 14.404 -4.788 1.00 95.31 84 TYR A N 1
ATOM 665 C CA . TYR A 1 84 ? 4.750 13.449 -5.018 1.00 95.31 84 TYR A CA 1
ATOM 666 C C . TYR A 1 84 ? 3.674 13.598 -3.945 1.00 95.31 84 TYR A C 1
ATOM 668 O O . TYR A 1 84 ? 3.946 13.430 -2.752 1.00 95.31 84 TYR A O 1
ATOM 676 N N . ILE A 1 85 ? 2.447 13.846 -4.394 1.00 94.56 85 ILE A N 1
ATOM 677 C CA . ILE A 1 85 ? 1.240 13.873 -3.572 1.00 94.56 85 ILE A CA 1
ATOM 678 C C . ILE A 1 85 ? 0.273 12.852 -4.171 1.00 94.56 85 ILE A C 1
ATOM 680 O O . ILE A 1 85 ? -0.269 13.066 -5.254 1.00 94.56 85 ILE A O 1
ATOM 684 N N . GLY A 1 86 ? 0.097 11.725 -3.485 1.00 95.12 86 GLY A N 1
ATOM 685 C CA . GLY A 1 86 ? -0.883 10.714 -3.854 1.00 95.12 86 GLY A CA 1
ATOM 686 C C . GLY A 1 86 ? -2.252 11.061 -3.286 1.00 95.12 86 GLY A C 1
ATOM 687 O O . GLY A 1 86 ? -2.424 11.060 -2.068 1.00 95.12 86 GLY A O 1
ATOM 688 N N . ASP A 1 87 ? -3.226 11.336 -4.152 1.00 96.62 87 ASP A N 1
ATOM 689 C CA . ASP A 1 87 ? -4.623 11.447 -3.731 1.00 96.62 87 ASP A CA 1
ATOM 690 C C . ASP A 1 87 ? -5.160 10.058 -3.362 1.00 96.62 87 ASP A C 1
ATOM 692 O O . ASP A 1 87 ? -5.286 9.184 -4.221 1.00 96.62 87 ASP A O 1
ATOM 696 N N . THR A 1 88 ? -5.462 9.844 -2.079 1.00 96.62 88 THR A N 1
ATOM 697 C CA . THR A 1 88 ? -5.871 8.533 -1.553 1.00 96.62 88 THR A CA 1
ATOM 698 C C . THR A 1 88 ? -7.065 7.959 -2.307 1.00 96.62 88 THR A C 1
ATOM 700 O O . THR A 1 88 ? -7.055 6.778 -2.646 1.00 96.62 88 THR A O 1
ATOM 703 N N . LYS A 1 89 ? -8.074 8.783 -2.614 1.00 97.06 89 LYS A N 1
ATOM 704 C CA . LYS A 1 89 ? -9.274 8.324 -3.321 1.00 97.06 89 LYS A CA 1
ATOM 705 C C . LYS A 1 89 ? -8.932 7.863 -4.737 1.00 97.06 89 LYS A C 1
ATOM 707 O O . LYS A 1 89 ? -9.272 6.747 -5.109 1.00 97.06 89 LYS A O 1
ATOM 712 N N . SER A 1 90 ? -8.209 8.681 -5.496 1.00 97.81 90 SER A N 1
ATOM 713 C CA . SER A 1 90 ? -7.771 8.352 -6.852 1.00 97.81 90 SER A CA 1
ATOM 714 C C . SER A 1 90 ? -6.891 7.102 -6.890 1.00 97.81 90 SER A C 1
ATOM 716 O O . SER A 1 90 ? -7.072 6.257 -7.765 1.00 97.81 90 SER A O 1
ATOM 718 N N . LEU A 1 91 ? -5.972 6.937 -5.933 1.00 98.44 91 LEU A N 1
ATOM 719 C CA . LEU A 1 91 ? -5.117 5.748 -5.861 1.00 98.44 91 LEU A CA 1
ATOM 720 C C . LEU A 1 91 ? -5.911 4.465 -5.578 1.00 98.44 91 LEU A C 1
ATOM 722 O O . LEU A 1 91 ? -5.563 3.419 -6.119 1.00 98.44 91 LEU A O 1
ATOM 726 N N . ILE A 1 92 ? -6.967 4.545 -4.764 1.00 98.44 92 ILE A N 1
ATOM 727 C CA . ILE A 1 92 ? -7.879 3.424 -4.499 1.00 98.44 92 ILE A CA 1
ATOM 728 C C . ILE A 1 92 ? -8.742 3.125 -5.730 1.00 98.44 92 ILE A C 1
ATOM 730 O O . ILE A 1 92 ? -8.797 1.979 -6.170 1.00 98.44 92 ILE A O 1
ATOM 734 N N . ASP A 1 93 ? -9.380 4.145 -6.308 1.00 98.12 93 ASP A N 1
ATOM 735 C CA . ASP A 1 93 ? -10.308 3.997 -7.439 1.00 98.12 93 ASP A CA 1
ATOM 736 C C . ASP A 1 93 ? -9.618 3.445 -8.695 1.00 98.12 93 ASP A C 1
ATOM 738 O O . ASP A 1 93 ? -10.233 2.741 -9.494 1.00 98.12 93 ASP A O 1
ATOM 742 N N . ASN A 1 94 ? -8.334 3.767 -8.872 1.00 97.94 94 ASN A N 1
ATOM 743 C CA . ASN A 1 94 ? -7.540 3.353 -10.025 1.00 97.94 94 ASN A CA 1
ATOM 744 C C . ASN A 1 94 ? -6.644 2.140 -9.752 1.00 97.94 94 ASN A C 1
ATOM 746 O O . ASN A 1 94 ? -5.812 1.834 -10.605 1.00 97.94 94 ASN A O 1
ATOM 750 N N . ALA A 1 95 ? -6.766 1.486 -8.596 1.00 98.38 95 ALA A N 1
ATOM 751 C CA . ALA A 1 95 ? -5.933 0.349 -8.224 1.00 98.38 95 ALA A CA 1
ATOM 752 C C . ALA A 1 95 ? -6.091 -0.845 -9.185 1.00 98.38 95 ALA A C 1
ATOM 754 O O . ALA A 1 95 ? -7.176 -1.110 -9.707 1.00 98.38 95 ALA A O 1
ATOM 755 N N . ASP A 1 96 ? -5.018 -1.615 -9.355 1.00 98.00 96 ASP A N 1
ATOM 756 C CA . ASP A 1 96 ? -5.071 -2.914 -10.018 1.00 98.00 96 ASP A CA 1
ATOM 757 C C . ASP A 1 96 ? -5.624 -3.959 -9.043 1.00 98.00 96 ASP A C 1
ATOM 759 O O . ASP A 1 96 ? -5.102 -4.151 -7.940 1.00 98.00 96 ASP A O 1
ATOM 763 N N . ILE A 1 97 ? -6.687 -4.660 -9.444 1.00 98.12 97 ILE A N 1
ATOM 764 C CA . ILE A 1 97 ? -7.281 -5.722 -8.628 1.00 98.12 97 ILE A CA 1
ATOM 765 C C . ILE A 1 97 ? -6.595 -7.052 -8.941 1.00 98.12 97 ILE A C 1
ATOM 767 O O . ILE A 1 97 ? -6.838 -7.666 -9.980 1.00 98.12 97 ILE A O 1
ATOM 771 N N . ILE A 1 98 ? -5.770 -7.535 -8.012 1.00 98.06 98 ILE A N 1
ATOM 772 C CA . ILE A 1 98 ? -5.016 -8.788 -8.157 1.00 98.06 98 ILE A CA 1
ATOM 773 C C . ILE A 1 98 ? -5.471 -9.765 -7.077 1.00 98.06 98 ILE A C 1
ATOM 775 O O . ILE A 1 98 ? -5.333 -9.509 -5.882 1.00 98.06 98 ILE A O 1
ATOM 779 N N . LYS A 1 99 ? -6.030 -10.905 -7.503 1.00 97.44 99 LYS A N 1
ATOM 780 C CA . LYS A 1 99 ? -6.623 -11.925 -6.613 1.00 97.44 99 LYS A CA 1
ATOM 781 C C . LYS A 1 99 ? -7.648 -11.351 -5.617 1.00 97.44 99 LYS A C 1
ATOM 783 O O . LYS A 1 99 ? -7.758 -11.840 -4.498 1.00 97.44 99 LYS A O 1
ATOM 788 N N . GLY A 1 100 ? -8.385 -10.318 -6.029 1.00 97.88 100 GLY A N 1
ATOM 789 C CA . GLY A 1 100 ? -9.415 -9.665 -5.215 1.00 97.88 100 GLY A CA 1
ATOM 790 C C . GLY A 1 100 ? -8.914 -8.559 -4.281 1.00 97.88 100 GLY A C 1
ATOM 791 O O . GLY A 1 100 ? -9.724 -8.006 -3.546 1.00 97.88 100 GLY A O 1
ATOM 792 N N . PHE A 1 101 ? -7.624 -8.210 -4.316 1.00 98.56 101 PHE A N 1
ATOM 793 C CA . PHE A 1 101 ? -7.047 -7.147 -3.486 1.00 98.56 101 PHE A CA 1
ATOM 794 C C . PHE A 1 101 ? -6.581 -5.957 -4.346 1.00 98.56 101 PHE A C 1
ATOM 796 O O . PHE A 1 101 ? -6.036 -6.189 -5.429 1.00 98.56 101 PHE A O 1
ATOM 803 N N . PRO A 1 102 ? -6.776 -4.704 -3.891 1.00 98.62 102 PRO A N 1
ATOM 804 C CA . PRO A 1 102 ? -6.376 -3.501 -4.613 1.00 98.62 102 PRO A CA 1
ATOM 805 C C . PRO A 1 102 ? -4.894 -3.181 -4.392 1.00 98.62 102 PRO A C 1
ATOM 807 O O . PRO A 1 102 ? -4.472 -2.918 -3.265 1.00 98.62 102 PRO A O 1
ATOM 810 N N . PHE A 1 103 ? -4.111 -3.143 -5.466 1.00 98.62 103 PHE A N 1
ATOM 811 C CA . PHE A 1 103 ? -2.711 -2.714 -5.461 1.00 98.62 103 PHE A CA 1
ATOM 812 C C . PHE A 1 103 ? -2.542 -1.420 -6.252 1.00 98.62 103 PHE A C 1
ATOM 814 O O . PHE A 1 103 ? -3.205 -1.203 -7.262 1.00 98.62 103 PHE A O 1
ATOM 821 N N . ILE A 1 104 ? -1.639 -0.547 -5.809 1.00 98.44 104 ILE A N 1
ATOM 822 C CA . ILE A 1 104 ? -1.309 0.661 -6.567 1.00 98.44 104 ILE A CA 1
ATOM 823 C C . ILE A 1 104 ? -0.805 0.280 -7.964 1.00 98.44 104 ILE A C 1
ATOM 825 O O . ILE A 1 104 ? 0.030 -0.616 -8.106 1.00 98.44 104 ILE A O 1
ATOM 829 N N . LYS A 1 105 ? -1.262 1.011 -8.985 1.00 97.62 105 LYS A N 1
ATOM 830 C CA . LYS A 1 105 ? -0.722 0.889 -10.343 1.00 97.62 105 LYS A CA 1
ATOM 831 C C . LYS A 1 105 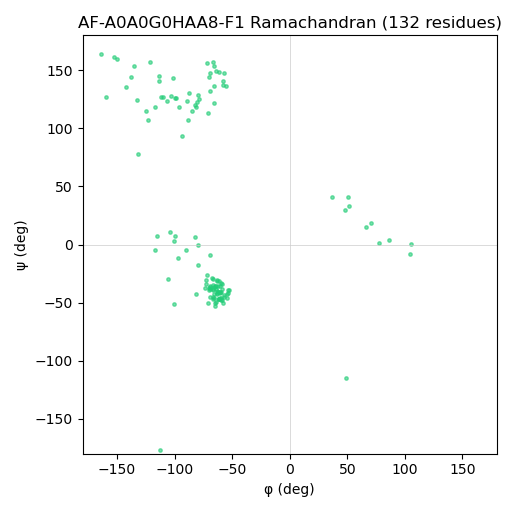? 0.785 1.096 -10.351 1.00 97.62 105 LYS A C 1
ATOM 833 O O . LYS A 1 105 ? 1.303 2.034 -9.730 1.00 97.62 105 LYS A O 1
ATOM 838 N N . LEU A 1 106 ? 1.496 0.249 -11.091 1.00 97.56 106 LEU A N 1
ATOM 839 C CA . LEU A 1 106 ? 2.957 0.305 -11.159 1.00 97.56 106 LEU A CA 1
ATOM 840 C C . LEU A 1 106 ? 3.455 1.656 -11.690 1.00 97.56 106 LEU A C 1
ATOM 842 O O . LEU A 1 106 ? 4.490 2.143 -11.232 1.00 97.56 106 LEU A O 1
ATOM 846 N N . GLU A 1 107 ? 2.718 2.304 -12.593 1.00 96.69 107 GLU A N 1
ATOM 847 C CA . GLU A 1 107 ? 3.013 3.652 -13.083 1.00 96.69 107 GLU A CA 1
ATOM 848 C C . GLU A 1 107 ? 3.049 4.684 -11.951 1.00 96.69 107 GLU A C 1
ATOM 850 O O . GLU A 1 107 ? 4.028 5.432 -11.833 1.00 96.69 107 GLU A O 1
ATOM 855 N N . GLU A 1 108 ? 2.049 4.676 -11.067 1.00 97.38 108 GLU A N 1
ATOM 856 C CA . GLU A 1 108 ? 2.004 5.618 -9.943 1.00 97.38 108 GLU A CA 1
ATOM 857 C C . GLU A 1 108 ? 3.029 5.270 -8.881 1.00 97.38 108 GLU A C 1
ATOM 859 O O . GLU A 1 108 ? 3.668 6.167 -8.318 1.00 97.38 108 GLU A O 1
ATOM 864 N N . PHE A 1 109 ? 3.290 3.981 -8.679 1.00 97.19 109 PHE A N 1
ATOM 865 C CA . PHE A 1 109 ? 4.341 3.562 -7.767 1.00 97.19 109 PHE A CA 1
ATOM 866 C C . PHE A 1 109 ? 5.735 3.968 -8.256 1.00 97.19 109 PHE A C 1
ATOM 868 O O . PHE A 1 109 ? 6.581 4.382 -7.457 1.00 97.19 109 PHE A O 1
ATOM 875 N N . MET A 1 110 ? 5.980 3.931 -9.570 1.00 97.38 110 MET A N 1
ATOM 876 C CA . MET A 1 110 ? 7.211 4.446 -10.170 1.00 97.38 110 MET A CA 1
ATOM 877 C C . MET A 1 110 ? 7.373 5.953 -9.953 1.00 97.38 110 MET A C 1
ATOM 879 O O . MET A 1 110 ? 8.491 6.387 -9.660 1.00 97.38 110 MET A O 1
ATOM 883 N N . LYS A 1 111 ? 6.297 6.750 -10.062 1.00 97.25 111 LYS A N 1
ATOM 884 C CA . LYS A 1 111 ? 6.343 8.196 -9.765 1.00 97.25 111 LYS A CA 1
ATOM 885 C C . LYS A 1 111 ? 6.774 8.443 -8.318 1.00 97.25 111 LYS A C 1
ATOM 887 O O . LYS A 1 111 ? 7.718 9.197 -8.091 1.00 97.25 111 LYS A O 1
ATOM 892 N N . PHE A 1 112 ? 6.169 7.742 -7.358 1.00 96.50 112 PHE A N 1
ATOM 893 C CA . PHE A 1 112 ? 6.545 7.852 -5.945 1.00 96.50 112 PHE A CA 1
ATOM 894 C C . PHE A 1 112 ? 8.002 7.430 -5.690 1.00 96.50 112 PHE A C 1
ATOM 896 O O . PHE A 1 112 ? 8.780 8.147 -5.056 1.00 96.50 112 PHE A O 1
ATOM 903 N N . LYS A 1 113 ? 8.418 6.284 -6.242 1.00 95.88 113 LYS A N 1
ATOM 904 C CA . LYS A 1 113 ? 9.793 5.773 -6.113 1.00 95.88 113 LYS A CA 1
ATOM 905 C C . LYS A 1 113 ? 10.844 6.704 -6.712 1.00 95.88 113 LYS A C 1
ATOM 907 O O . LYS A 1 113 ? 11.963 6.762 -6.198 1.00 95.88 113 LYS A O 1
ATOM 912 N N . LYS A 1 114 ? 10.499 7.445 -7.766 1.00 97.12 114 LYS A N 1
ATOM 913 C CA . LYS A 1 114 ? 11.387 8.443 -8.369 1.00 97.12 114 LYS A CA 1
ATOM 914 C C . LYS A 1 114 ? 11.707 9.573 -7.385 1.00 97.12 114 LYS A C 1
ATOM 916 O O . LYS A 1 114 ? 12.871 9.950 -7.285 1.00 97.12 114 LYS A O 1
ATOM 921 N N . GLU A 1 115 ? 10.722 10.047 -6.621 1.00 96.12 115 GLU A N 1
ATOM 922 C CA . GLU A 1 115 ? 10.938 11.077 -5.592 1.00 96.12 115 GLU A CA 1
ATOM 923 C C . GLU A 1 115 ? 11.754 10.554 -4.397 1.00 96.12 115 GLU A C 1
ATOM 925 O O . GLU A 1 115 ? 12.602 11.276 -3.851 1.00 96.12 115 GLU A O 1
ATOM 930 N N . LEU A 1 116 ? 11.544 9.286 -4.007 1.00 93.69 116 LEU A N 1
ATOM 931 C CA . LEU A 1 116 ? 12.346 8.621 -2.972 1.00 93.69 116 LEU A CA 1
ATOM 932 C C . LEU A 1 116 ? 13.826 8.535 -3.363 1.00 93.69 116 LEU A C 1
ATOM 934 O O . LEU A 1 116 ? 14.694 8.848 -2.549 1.00 93.69 116 LEU A O 1
ATOM 938 N N . GLY A 1 117 ? 14.117 8.119 -4.599 1.00 93.12 117 GLY A N 1
ATOM 939 C CA . GLY A 1 117 ? 15.459 8.172 -5.182 1.00 93.12 117 GLY A CA 1
ATOM 940 C C . GLY A 1 117 ? 16.511 7.267 -4.525 1.00 93.12 117 GLY A C 1
ATOM 941 O O . GLY A 1 117 ? 17.704 7.459 -4.760 1.00 93.12 117 GLY A O 1
ATOM 942 N N . ARG A 1 118 ? 16.125 6.279 -3.703 1.00 94.88 118 ARG A N 1
ATOM 943 C CA . ARG A 1 118 ? 17.091 5.355 -3.078 1.00 94.88 118 ARG A CA 1
ATOM 944 C C . ARG A 1 118 ? 17.648 4.394 -4.130 1.00 94.88 118 ARG A C 1
ATOM 946 O O . ARG A 1 118 ? 16.972 4.062 -5.102 1.00 94.88 118 ARG A O 1
ATOM 953 N N . GLN A 1 119 ? 18.840 3.840 -3.898 1.00 95.50 119 GLN A N 1
ATOM 954 C CA . GLN A 1 119 ? 19.457 2.877 -4.828 1.00 95.50 119 GLN A CA 1
ATOM 955 C C . GLN A 1 119 ? 18.537 1.689 -5.171 1.00 95.50 119 GLN A C 1
ATOM 957 O O . GLN A 1 119 ? 18.484 1.263 -6.326 1.00 95.50 119 GLN A O 1
ATOM 962 N N . LYS A 1 120 ? 17.777 1.175 -4.189 1.00 92.62 120 LYS A N 1
ATOM 963 C CA . LYS A 1 120 ? 16.795 0.104 -4.421 1.00 92.62 120 LYS A CA 1
ATOM 964 C C . LYS A 1 120 ? 15.613 0.548 -5.289 1.00 92.62 120 LYS A C 1
ATOM 966 O O . LYS A 1 120 ? 15.157 -0.226 -6.119 1.00 92.62 120 LYS A O 1
ATOM 971 N N . ASP A 1 121 ? 15.169 1.800 -5.169 1.00 95.38 121 ASP A N 1
ATOM 972 C CA . ASP A 1 121 ? 14.042 2.327 -5.945 1.00 95.38 121 ASP A CA 1
ATOM 973 C C . ASP A 1 121 ? 14.400 2.473 -7.432 1.00 95.38 121 ASP A C 1
ATOM 975 O O . ASP A 1 121 ? 13.581 2.169 -8.294 1.00 95.38 121 ASP A O 1
ATOM 979 N N . VAL A 1 122 ? 15.645 2.847 -7.751 1.00 96.44 122 VAL A N 1
ATOM 980 C CA . VAL A 1 122 ? 16.135 2.889 -9.142 1.00 96.44 122 VAL A CA 1
ATOM 981 C C . VAL A 1 122 ? 16.095 1.500 -9.790 1.00 96.44 122 VAL A C 1
ATOM 983 O O . VAL A 1 122 ? 15.711 1.375 -10.955 1.00 96.44 122 VAL A O 1
ATOM 986 N N . LYS A 1 123 ? 16.477 0.452 -9.047 1.00 95.88 123 LYS A N 1
ATOM 987 C CA . LYS A 1 123 ? 16.391 -0.941 -9.515 1.00 95.88 123 LYS A CA 1
ATOM 988 C C . LYS A 1 123 ? 14.933 -1.370 -9.695 1.00 95.88 123 LYS A C 1
ATOM 990 O O . LYS A 1 123 ? 14.588 -1.879 -10.758 1.00 95.88 123 LYS A O 1
ATOM 995 N N . ASP A 1 124 ? 14.083 -1.085 -8.711 1.00 95.75 124 ASP A N 1
ATOM 996 C CA . ASP A 1 124 ? 12.651 -1.399 -8.750 1.00 95.75 124 ASP A CA 1
ATOM 997 C C . ASP A 1 124 ? 11.953 -0.762 -9.969 1.00 95.75 124 ASP A C 1
ATOM 999 O O . ASP A 1 124 ? 11.206 -1.435 -10.677 1.00 95.75 124 ASP A O 1
ATOM 1003 N N . ILE A 1 125 ? 12.249 0.509 -10.278 1.00 97.19 125 ILE A N 1
ATOM 1004 C CA . ILE A 1 125 ? 11.706 1.208 -11.457 1.00 97.19 125 ILE A CA 1
ATOM 1005 C C . ILE A 1 125 ? 12.105 0.513 -12.763 1.00 97.19 125 ILE A C 1
ATOM 1007 O O . ILE A 1 125 ? 11.282 0.406 -13.672 1.00 97.19 125 ILE A O 1
ATOM 1011 N N . LYS A 1 126 ? 13.350 0.035 -12.888 1.00 96.62 126 LYS A N 1
ATOM 1012 C CA . LYS A 1 126 ? 13.788 -0.683 -14.097 1.00 96.62 126 LYS A CA 1
ATOM 1013 C C . LYS A 1 126 ? 13.000 -1.977 -14.300 1.00 96.62 126 LYS A C 1
ATOM 1015 O O . LYS A 1 126 ? 12.590 -2.245 -15.424 1.00 96.62 126 LYS A O 1
ATOM 1020 N N . LEU A 1 127 ? 12.766 -2.733 -13.227 1.00 96.81 127 LEU A N 1
ATOM 1021 C CA . LEU A 1 127 ? 12.001 -3.980 -13.282 1.00 96.81 127 LEU A CA 1
ATOM 1022 C C . LEU A 1 127 ? 10.534 -3.729 -13.658 1.00 96.81 127 LEU A C 1
ATOM 1024 O O . LEU A 1 127 ? 10.023 -4.373 -14.568 1.00 96.81 127 LEU A O 1
ATOM 1028 N N . MET A 1 128 ? 9.882 -2.739 -13.036 1.00 96.81 128 MET A N 1
ATOM 1029 C CA . MET A 1 128 ? 8.497 -2.378 -13.376 1.00 96.81 128 MET A CA 1
ATOM 1030 C C . MET A 1 128 ? 8.359 -1.930 -14.838 1.00 96.81 128 MET A C 1
ATOM 1032 O O . MET A 1 128 ? 7.445 -2.366 -15.531 1.00 96.81 128 MET A O 1
ATOM 1036 N N . LYS A 1 129 ? 9.307 -1.131 -15.350 1.00 96.19 129 LYS A N 1
ATOM 1037 C CA . LYS A 1 129 ? 9.323 -0.733 -16.769 1.00 96.19 129 LYS A CA 1
ATOM 1038 C C . LYS A 1 129 ? 9.494 -1.903 -17.734 1.00 96.19 129 LYS A C 1
ATOM 1040 O O . LYS A 1 129 ? 9.043 -1.790 -18.866 1.00 96.19 129 LYS A O 1
ATOM 1045 N N . ALA A 1 130 ? 10.199 -2.962 -17.340 1.00 94.00 130 ALA A N 1
ATOM 1046 C CA . ALA A 1 130 ? 10.380 -4.134 -18.191 1.00 94.00 130 ALA A CA 1
ATOM 1047 C C . ALA A 1 130 ? 9.066 -4.912 -18.348 1.00 94.00 130 ALA A C 1
ATOM 1049 O O . ALA A 1 130 ? 8.753 -5.332 -19.454 1.00 94.00 130 ALA A O 1
ATOM 1050 N N . ILE A 1 131 ? 8.282 -5.026 -17.270 1.00 92.31 131 ILE A N 1
ATOM 1051 C CA . ILE A 1 131 ? 6.973 -5.691 -17.285 1.00 92.31 131 ILE A CA 1
ATOM 1052 C C . ILE A 1 131 ? 5.939 -4.897 -18.083 1.00 92.31 131 ILE A C 1
ATOM 1054 O O . ILE A 1 131 ? 5.254 -5.475 -18.907 1.00 92.31 131 ILE A O 1
ATOM 1058 N N . LEU A 1 132 ? 5.859 -3.575 -17.901 1.00 88.94 132 LEU A N 1
ATOM 1059 C CA . LEU A 1 132 ? 4.867 -2.739 -18.603 1.00 88.94 132 LEU A CA 1
ATOM 1060 C C . LEU A 1 132 ? 5.113 -2.591 -20.117 1.00 88.94 132 LEU A C 1
ATOM 1062 O O . LEU A 1 132 ? 4.299 -1.998 -20.818 1.00 88.94 132 LEU A O 1
ATOM 1066 N N . LYS A 1 133 ? 6.265 -3.048 -20.618 1.00 80.25 133 LYS A N 1
ATOM 1067 C CA . LYS A 1 133 ? 6.609 -3.030 -22.048 1.00 80.25 133 LYS A CA 1
ATOM 1068 C C . LYS A 1 133 ? 6.346 -4.362 -22.756 1.00 80.25 133 LYS A C 1
ATOM 1070 O O . LYS A 1 133 ? 6.484 -4.391 -23.978 1.00 80.25 133 LYS A O 1
ATOM 1075 N N . GLY A 1 134 ? 6.083 -5.430 -22.005 1.00 54.75 134 GLY A N 1
ATOM 1076 C CA . GLY A 1 134 ? 5.755 -6.759 -22.528 1.00 54.75 134 GLY A CA 1
ATOM 1077 C C . GLY A 1 134 ? 4.253 -6.958 -22.578 1.00 54.75 134 GLY A C 1
ATOM 1078 O O . GLY A 1 134 ? 3.812 -7.634 -23.528 1.00 54.75 134 GLY A O 1
#

Radius of gyration: 14.39 Å; Cα contacts (8 Å, |Δi|>4): 206; chains: 1; bounding box: 33×31×42 Å

InterPro domains:
  IPR043519 Nucleotidyltransferase superfamily [SSF81301] (16-126)

Solvent-accessible surface area (backbone atoms only — not comparable to full-atom values): 7609 Å² total; per-residue (Å²): 111,65,64,68,61,53,53,59,72,67,61,71,61,84,88,37,42,24,27,57,38,38,29,54,35,77,72,71,72,46,90,36,88,50,34,31,32,39,32,37,72,69,52,49,55,49,42,47,76,75,64,51,43,65,46,77,50,70,67,34,61,75,63,70,49,57,28,31,54,54,96,57,40,39,38,26,69,68,56,67,48,92,90,40,74,53,55,65,66,61,47,36,77,60,29,44,73,57,97,86,40,45,20,42,39,66,71,61,51,42,55,48,35,59,63,68,61,43,77,68,35,59,53,50,44,52,54,52,55,56,58,79,74,108

Nearest PDB structures (foldseek):
  7ae9-assembly2_G  TM=2.651E-01  e=2.596E-01  Aphanizomenon flos-aquae 2012/KM1/D3
  6p8j-assembly4_D  TM=3.059E-01  e=5.782E+00  Pseudomonas aeruginosa
  8ih6-assembly1_B  TM=2.514E-01  e=9.179E+00  Pseudomonas sp.
  6rm3-assembly1_LF0  TM=1.355E-01  e=6.176E+00  Vairimorpha necatrix

Organism: NCBI:txid1619087

Mean predicted aligned error: 3.4 Å